Protein AF-A0A8T4IAK6-F1 (afdb_monomer_lite)

pLDDT: mean 92.37, std 6.86, range [56.12, 97.56]

Sequence (64 aa):
PSRMTIRYRTHLDVVLRWCRQHGYRATAGAGGFTLQRGDEPALVAQPDNTLVWDGQRISVEEQP

Foldseek 3Di:
DFKDAAAPPDDPVVVQVVLVVLQWGWDDDDFFIWIDHDPDDIDTEGHGWMWGHPP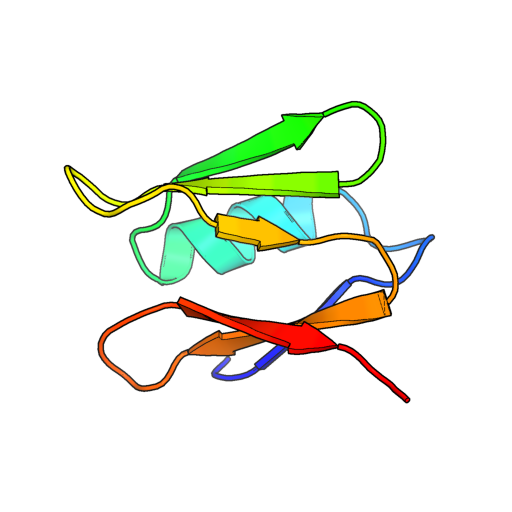NDTDIHHDD

Secondary structure (DSSP, 8-state):
--EEE--TT--HHHHHHHHHHTT-EEEEETTEEEEE-TTSPPEEE-TT-EEEE-SS-EEEEPP-

Radius of gyration: 10.52 Å; chains: 1; bounding box: 24×22×22 Å

Structure (mmCIF, N/CA/C/O backbone):
data_AF-A0A8T4IAK6-F1
#
_entry.id   AF-A0A8T4IAK6-F1
#
loop_
_atom_site.group_PDB
_atom_site.id
_atom_site.type_symbol
_atom_site.label_atom_id
_atom_site.label_alt_id
_atom_site.label_comp_id
_atom_site.label_asym_id
_atom_site.label_entity_id
_atom_site.label_seq_id
_atom_site.pdbx_PDB_ins_code
_atom_site.Cartn_x
_atom_site.Cartn_y
_atom_site.Cartn_z
_atom_site.occupancy
_atom_site.B_iso_or_equiv
_atom_site.auth_seq_id
_atom_site.auth_comp_id
_atom_site.auth_asym_id
_atom_site.auth_atom_id
_atom_site.pdbx_PDB_model_num
ATOM 1 N N . PRO A 1 1 ? -6.112 -7.790 5.877 1.00 82.69 1 PRO A N 1
ATOM 2 C CA . PRO A 1 1 ? -4.964 -7.586 6.800 1.00 82.69 1 PRO A CA 1
ATOM 3 C C . PRO A 1 1 ? -4.819 -6.100 7.141 1.00 82.69 1 PRO A C 1
ATOM 5 O O . PRO A 1 1 ? -4.943 -5.292 6.235 1.00 82.69 1 PRO A O 1
ATOM 8 N N . SER A 1 2 ? -4.587 -5.734 8.405 1.00 93.88 2 SER A N 1
ATOM 9 C CA . SER A 1 2 ? -4.482 -4.320 8.811 1.00 93.88 2 SER A CA 1
ATOM 10 C C . SER A 1 2 ? -3.100 -3.707 8.583 1.00 93.88 2 SER A C 1
ATOM 12 O O . SER A 1 2 ? -2.967 -2.494 8.621 1.00 93.88 2 SER A O 1
ATOM 1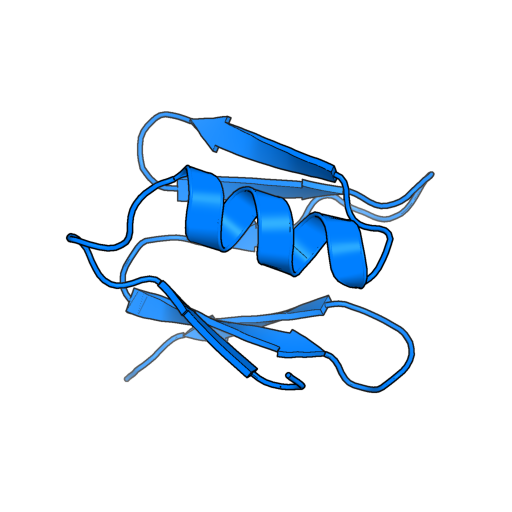4 N N . ARG A 1 3 ? -2.054 -4.510 8.355 1.00 96.69 3 ARG A N 1
ATOM 15 C CA . ARG A 1 3 ? -0.679 -4.025 8.155 1.00 96.69 3 ARG A CA 1
ATOM 16 C C . ARG A 1 3 ? 0.004 -4.798 7.026 1.00 96.69 3 ARG A C 1
ATOM 18 O O . ARG A 1 3 ? -0.270 -5.988 6.851 1.00 96.69 3 ARG A O 1
ATOM 25 N N . MET A 1 4 ? 0.878 -4.136 6.272 1.00 95.56 4 MET A N 1
ATOM 26 C CA . MET A 1 4 ? 1.730 -4.746 5.246 1.00 95.56 4 MET A CA 1
ATOM 27 C C . MET A 1 4 ? 3.053 -3.993 5.134 1.00 95.56 4 MET A C 1
ATOM 29 O O . MET A 1 4 ? 3.064 -2.815 4.800 1.00 95.56 4 MET A O 1
ATOM 33 N N . THR A 1 5 ? 4.169 -4.689 5.328 1.00 95.19 5 THR A N 1
ATOM 34 C CA . THR A 1 5 ? 5.499 -4.115 5.098 1.00 95.19 5 THR A CA 1
ATOM 35 C C . THR A 1 5 ? 5.970 -4.396 3.677 1.00 95.19 5 THR A C 1
ATOM 37 O O . THR A 1 5 ? 5.960 -5.542 3.225 1.00 95.19 5 THR A O 1
ATOM 40 N N . ILE A 1 6 ? 6.396 -3.351 2.973 1.00 92.94 6 ILE A N 1
ATOM 41 C CA . ILE A 1 6 ? 6.903 -3.427 1.605 1.00 92.94 6 ILE A CA 1
ATOM 42 C C . ILE A 1 6 ? 8.384 -3.786 1.679 1.00 92.94 6 ILE A C 1
ATOM 44 O O . ILE A 1 6 ? 9.222 -2.928 1.865 1.00 92.94 6 ILE A O 1
ATOM 48 N N . ARG A 1 7 ? 8.761 -5.050 1.528 1.00 90.56 7 ARG A N 1
ATOM 49 C CA . ARG A 1 7 ? 10.180 -5.431 1.366 1.00 90.56 7 ARG A CA 1
ATOM 50 C C . ARG A 1 7 ? 10.661 -5.204 -0.063 1.00 90.56 7 ARG A C 1
ATOM 52 O O . ARG A 1 7 ? 9.860 -5.332 -0.984 1.00 90.56 7 ARG A O 1
ATOM 59 N N . TYR A 1 8 ? 11.968 -5.029 -0.261 1.00 84.31 8 TYR A N 1
ATOM 60 C CA . TYR A 1 8 ? 12.602 -4.945 -1.591 1.00 84.31 8 TYR A CA 1
ATOM 61 C C . TYR A 1 8 ? 12.203 -6.073 -2.560 1.00 84.31 8 TYR A C 1
ATOM 63 O O . TYR A 1 8 ? 12.099 -5.859 -3.762 1.00 84.31 8 TYR A O 1
ATOM 71 N N . ARG A 1 9 ? 11.968 -7.286 -2.041 1.00 87.25 9 ARG A N 1
ATOM 72 C CA . ARG A 1 9 ? 11.546 -8.460 -2.831 1.00 87.25 9 ARG A CA 1
ATOM 73 C C . ARG A 1 9 ? 10.028 -8.645 -2.908 1.00 87.25 9 ARG A C 1
ATOM 75 O O . ARG A 1 9 ? 9.562 -9.658 -3.424 1.00 87.25 9 ARG A O 1
ATOM 82 N N . THR A 1 10 ? 9.249 -7.716 -2.363 1.00 87.00 10 THR A N 1
ATOM 83 C CA . THR A 1 10 ? 7.787 -7.793 -2.418 1.00 87.00 10 THR A CA 1
ATOM 84 C C . THR A 1 10 ? 7.348 -7.605 -3.855 1.00 87.00 10 THR A C 1
ATOM 86 O O . THR A 1 10 ? 7.631 -6.581 -4.471 1.00 87.00 10 THR A O 1
ATOM 89 N N . HIS A 1 11 ? 6.637 -8.594 -4.390 1.00 89.88 11 HIS A N 1
ATOM 90 C CA . HIS A 1 11 ? 6.053 -8.475 -5.717 1.00 89.88 11 HIS A CA 1
ATOM 91 C C . HIS A 1 11 ? 5.089 -7.288 -5.766 1.00 89.88 11 HIS A C 1
ATOM 93 O O . HIS A 1 11 ? 4.242 -7.142 -4.881 1.00 89.88 11 HIS A O 1
ATOM 99 N N . LEU A 1 12 ? 5.170 -6.493 -6.836 1.00 90.00 12 LEU A N 1
ATOM 100 C CA . LEU A 1 12 ? 4.316 -5.316 -7.031 1.00 90.00 12 LEU A CA 1
ATOM 101 C C . LEU A 1 12 ? 2.829 -5.667 -6.856 1.00 90.00 12 LEU A C 1
ATOM 103 O O . LEU A 1 12 ? 2.110 -4.979 -6.136 1.00 90.00 12 LEU A O 1
ATOM 107 N N . ASP A 1 13 ? 2.391 -6.803 -7.404 1.00 93.06 13 ASP A N 1
ATOM 108 C CA . ASP A 1 13 ? 1.003 -7.275 -7.319 1.00 93.06 13 ASP A CA 1
ATOM 109 C C . ASP A 1 13 ? 0.505 -7.539 -5.895 1.00 93.06 13 ASP A C 1
ATOM 111 O O . ASP A 1 13 ? -0.704 -7.533 -5.654 1.00 93.06 13 ASP A O 1
ATOM 115 N N . VAL A 1 14 ? 1.401 -7.816 -4.944 1.00 94.38 14 VAL A N 1
ATOM 116 C CA . VAL A 1 14 ? 1.028 -7.973 -3.531 1.00 94.38 14 VAL A CA 1
ATOM 117 C C . VAL A 1 14 ? 0.609 -6.621 -2.972 1.00 94.38 14 VAL A C 1
ATOM 119 O O . VAL A 1 14 ? -0.473 -6.509 -2.397 1.00 94.38 14 VAL A O 1
ATOM 122 N N . VAL A 1 15 ? 1.411 -5.584 -3.225 1.00 94.62 15 VAL A N 1
ATOM 123 C CA . VAL A 1 15 ? 1.124 -4.220 -2.773 1.00 94.62 15 VAL A CA 1
ATOM 124 C C . VAL A 1 15 ? -0.133 -3.688 -3.451 1.00 94.62 15 VAL A C 1
ATOM 126 O O . VAL A 1 15 ? -1.042 -3.208 -2.775 1.00 94.62 15 VAL A O 1
ATOM 129 N N . LEU A 1 16 ? -0.241 -3.856 -4.771 1.00 95.38 16 LEU A N 1
ATOM 130 C CA . LEU A 1 16 ? -1.404 -3.421 -5.546 1.00 95.38 16 LEU A CA 1
ATOM 131 C C . LEU A 1 16 ? -2.705 -4.070 -5.054 1.00 95.38 16 LEU A C 1
ATOM 133 O O . LEU A 1 16 ? -3.704 -3.376 -4.852 1.00 95.38 16 LEU A O 1
ATOM 137 N N . ARG A 1 17 ? -2.703 -5.393 -4.826 1.00 96.38 17 ARG A N 1
ATOM 138 C CA . ARG A 1 17 ? -3.879 -6.105 -4.298 1.00 96.38 17 ARG A CA 1
ATOM 139 C C . ARG A 1 17 ? -4.222 -5.667 -2.886 1.00 96.38 17 ARG A C 1
ATOM 141 O O . ARG A 1 17 ? -5.399 -5.450 -2.605 1.00 96.38 17 ARG A O 1
ATOM 148 N N . TRP A 1 18 ? -3.218 -5.511 -2.027 1.00 96.69 18 TRP A N 1
ATOM 149 C CA . TRP A 1 18 ? -3.444 -5.073 -0.657 1.00 96.69 18 TRP A CA 1
ATOM 150 C C . TRP A 1 18 ? -4.084 -3.682 -0.617 1.00 96.69 18 TRP A C 1
ATOM 152 O O . TRP A 1 18 ? -5.069 -3.484 0.080 1.00 96.69 18 TRP A O 1
ATOM 162 N N . CYS A 1 19 ? -3.613 -2.736 -1.429 1.00 96.31 19 CYS A N 1
ATOM 163 C CA . CYS A 1 19 ? -4.202 -1.395 -1.489 1.00 96.31 19 CYS A CA 1
ATOM 164 C C . CYS A 1 19 ? -5.635 -1.426 -2.036 1.00 96.31 19 CYS A C 1
ATOM 166 O O . CYS A 1 19 ? -6.539 -0.819 -1.457 1.00 96.31 19 CYS A O 1
ATOM 168 N N . ARG A 1 20 ? -5.867 -2.203 -3.105 1.00 96.56 20 ARG A N 1
ATOM 169 C CA . ARG A 1 20 ? -7.195 -2.349 -3.717 1.00 96.56 20 ARG A CA 1
ATOM 170 C C . ARG A 1 20 ? -8.224 -2.914 -2.738 1.00 96.56 20 ARG A C 1
ATOM 172 O O . ARG A 1 20 ? -9.364 -2.461 -2.758 1.00 96.56 20 ARG A O 1
ATOM 179 N N . GLN A 1 21 ? -7.841 -3.850 -1.867 1.00 96.38 21 GLN A N 1
ATOM 180 C CA . GLN A 1 21 ? -8.763 -4.431 -0.879 1.00 96.38 21 GLN A CA 1
ATOM 181 C C . GLN A 1 21 ? -9.274 -3.397 0.148 1.00 96.38 21 GLN A C 1
ATOM 183 O O . GLN A 1 21 ? -10.311 -3.615 0.766 1.00 96.38 21 GLN A O 1
ATOM 188 N N . HIS A 1 22 ? -8.563 -2.276 0.317 1.00 96.06 22 HIS A N 1
ATOM 189 C CA . HIS A 1 22 ? -8.913 -1.173 1.220 1.00 96.06 22 HIS A CA 1
ATOM 190 C C . HIS A 1 22 ? -9.476 0.051 0.476 1.00 96.06 22 HIS A C 1
ATOM 192 O O . HIS A 1 22 ? -9.609 1.130 1.052 1.00 96.06 22 HIS A O 1
ATOM 198 N N . GLY A 1 23 ? -9.800 -0.096 -0.813 1.00 95.69 23 GLY A N 1
ATOM 199 C CA . GLY A 1 23 ? -10.367 0.978 -1.631 1.00 95.69 23 GLY A CA 1
ATOM 200 C C . GLY A 1 23 ? -9.346 1.989 -2.158 1.00 95.69 23 GLY A C 1
ATOM 201 O O . GLY A 1 23 ? -9.747 3.031 -2.669 1.00 95.69 23 GLY A O 1
ATOM 202 N N . TYR A 1 24 ? -8.046 1.697 -2.068 1.00 97.06 24 TYR A N 1
ATOM 203 C CA . TYR A 1 24 ? -6.997 2.541 -2.637 1.00 97.06 24 TYR A CA 1
ATOM 204 C C . TYR A 1 24 ? -6.554 2.025 -4.004 1.00 97.06 24 TYR A C 1
ATOM 206 O O . TYR A 1 24 ? -6.392 0.823 -4.233 1.00 97.06 24 TYR A O 1
ATOM 214 N N . ARG A 1 25 ? -6.287 2.956 -4.916 1.00 96.19 25 ARG A N 1
ATOM 215 C CA . ARG A 1 25 ? -5.529 2.700 -6.136 1.00 96.19 25 ARG A CA 1
ATOM 216 C C . ARG A 1 25 ? -4.050 2.889 -5.825 1.00 96.19 25 ARG A C 1
ATOM 218 O O . ARG A 1 25 ? -3.668 3.912 -5.274 1.00 96.19 25 ARG A O 1
ATOM 225 N N . ALA A 1 26 ? -3.232 1.917 -6.207 1.00 95.81 26 ALA A N 1
ATOM 226 C CA . ALA A 1 26 ? -1.784 2.002 -6.096 1.00 95.81 26 ALA A CA 1
ATOM 227 C C . ALA A 1 26 ? -1.140 1.980 -7.488 1.00 95.81 26 ALA A C 1
ATOM 229 O O . ALA A 1 26 ? -1.606 1.264 -8.378 1.00 95.81 26 ALA A O 1
ATOM 230 N N . THR A 1 27 ? -0.073 2.749 -7.675 1.00 94.81 27 THR A N 1
ATOM 231 C CA . THR A 1 27 ? 0.760 2.751 -8.886 1.00 94.81 27 THR A CA 1
ATOM 232 C C . THR A 1 27 ? 2.227 2.666 -8.493 1.00 94.81 27 THR A C 1
ATOM 234 O O . THR A 1 27 ? 2.676 3.430 -7.642 1.00 94.81 27 THR A O 1
ATOM 237 N N . ALA A 1 28 ? 2.967 1.741 -9.104 1.00 92.62 28 ALA A N 1
ATOM 238 C CA . ALA A 1 28 ? 4.407 1.620 -8.903 1.00 92.62 28 ALA A CA 1
ATOM 239 C C . ALA A 1 28 ? 5.154 2.659 -9.757 1.00 92.62 28 ALA A C 1
ATOM 241 O O . ALA A 1 28 ? 4.824 2.849 -10.928 1.00 92.62 28 ALA A O 1
ATOM 242 N N . GLY A 1 29 ? 6.155 3.312 -9.171 1.00 86.75 29 GLY A N 1
ATOM 243 C CA . GLY A 1 29 ? 7.037 4.275 -9.830 1.00 86.75 29 GLY A CA 1
ATOM 244 C C . GLY A 1 29 ? 8.506 4.027 -9.485 1.00 86.75 29 GLY A C 1
ATOM 245 O O . GLY A 1 29 ? 8.845 3.044 -8.822 1.00 86.75 29 GLY A O 1
ATOM 246 N N . ALA A 1 30 ? 9.393 4.922 -9.928 1.00 78.12 30 ALA A N 1
ATOM 247 C CA . ALA A 1 30 ? 10.821 4.840 -9.632 1.00 78.12 30 ALA A CA 1
ATOM 248 C C . ALA A 1 30 ? 11.069 5.052 -8.125 1.00 78.12 30 ALA A C 1
ATOM 250 O O . ALA A 1 30 ? 11.168 6.182 -7.660 1.00 78.12 30 ALA A O 1
ATOM 251 N N . GLY A 1 31 ? 11.127 3.959 -7.361 1.00 80.31 31 GLY A N 1
ATOM 252 C CA . GLY A 1 31 ? 11.472 3.970 -5.935 1.00 80.31 31 GLY A CA 1
ATOM 253 C C . GLY A 1 31 ? 10.318 3.731 -4.960 1.00 80.31 31 GLY A C 1
ATOM 254 O O . GLY A 1 31 ? 10.544 3.780 -3.755 1.00 80.31 31 GLY A O 1
ATOM 255 N N . GLY A 1 32 ? 9.100 3.440 -5.426 1.00 91.69 32 GLY A N 1
ATOM 256 C CA . GLY A 1 32 ? 8.000 3.156 -4.505 1.00 91.69 32 GLY A CA 1
ATOM 257 C C . GLY A 1 32 ? 6.622 3.081 -5.145 1.00 91.69 32 GLY A C 1
ATOM 258 O O . GLY A 1 32 ? 6.468 2.844 -6.344 1.00 91.69 32 GLY A O 1
ATOM 259 N N . PHE A 1 33 ? 5.615 3.286 -4.307 1.00 95.00 33 PHE A N 1
ATOM 260 C CA . PHE A 1 33 ? 4.205 3.224 -4.639 1.00 95.00 33 PHE A CA 1
ATOM 261 C C . PHE A 1 33 ? 3.535 4.545 -4.304 1.00 95.00 33 PHE A C 1
ATOM 263 O O . PHE A 1 33 ? 3.652 5.045 -3.188 1.00 95.00 33 PHE A O 1
ATOM 270 N N . THR A 1 34 ? 2.782 5.071 -5.259 1.00 96.12 34 THR A N 1
ATOM 271 C CA . THR A 1 34 ? 1.829 6.151 -5.019 1.00 96.12 34 THR A CA 1
ATOM 272 C C . THR A 1 34 ? 0.461 5.533 -4.760 1.00 96.12 34 THR A C 1
ATOM 274 O O . THR A 1 34 ? -0.004 4.710 -5.549 1.00 96.12 34 THR A O 1
ATOM 277 N N . LEU A 1 35 ? -0.165 5.903 -3.648 1.00 95.81 35 LEU A N 1
ATOM 278 C CA . LEU A 1 35 ? -1.448 5.399 -3.167 1.00 95.81 35 LEU A CA 1
ATOM 279 C C . LEU A 1 35 ? -2.460 6.544 -3.202 1.00 95.81 35 LEU A C 1
ATOM 281 O O . LEU A 1 35 ? -2.178 7.624 -2.690 1.00 95.81 35 LEU A O 1
ATOM 285 N N . GLN A 1 36 ? -3.643 6.315 -3.762 1.00 96.50 36 GLN A N 1
ATOM 286 C CA . GLN A 1 36 ? -4.677 7.341 -3.880 1.00 96.50 36 GLN A CA 1
ATOM 287 C C . GLN A 1 36 ? -6.069 6.752 -3.651 1.00 96.50 36 GLN A C 1
ATOM 289 O O . GLN A 1 36 ? -6.370 5.650 -4.120 1.00 96.50 36 GLN A O 1
ATOM 294 N N . ARG A 1 37 ? -6.938 7.509 -2.975 1.00 96.12 37 ARG A N 1
ATOM 295 C CA . ARG A 1 37 ? -8.358 7.186 -2.816 1.00 96.12 37 ARG A CA 1
ATOM 296 C C . ARG A 1 37 ? -9.214 8.429 -3.040 1.00 96.12 37 ARG A C 1
ATOM 298 O O . ARG A 1 37 ? -9.203 9.336 -2.219 1.00 96.12 37 ARG A O 1
ATOM 305 N N . GLY A 1 38 ? -9.975 8.442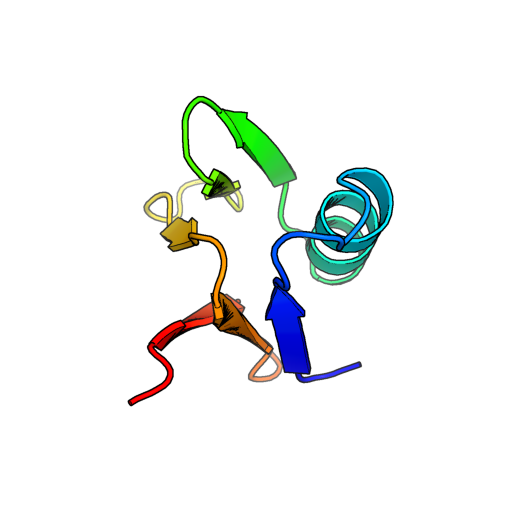 -4.134 1.00 92.06 38 GLY A N 1
ATOM 306 C CA . GLY A 1 38 ? -10.800 9.596 -4.503 1.00 92.06 38 GLY A CA 1
ATOM 307 C C . GLY A 1 38 ? -9.970 10.882 -4.548 1.00 92.06 38 GLY A C 1
ATOM 308 O O . GLY A 1 38 ? -8.915 10.910 -5.187 1.00 92.06 38 GLY A O 1
ATOM 309 N N . ASP A 1 39 ? -10.436 11.888 -3.811 1.00 91.94 39 ASP A N 1
ATOM 310 C CA . ASP A 1 39 ? -9.824 13.218 -3.712 1.00 91.94 39 ASP A CA 1
ATOM 311 C C . ASP A 1 39 ? -8.850 13.362 -2.526 1.00 91.94 39 ASP A C 1
ATOM 313 O O . ASP A 1 39 ? -8.400 14.466 -2.217 1.00 91.94 39 ASP A O 1
ATOM 317 N N . GLU A 1 40 ? -8.514 12.266 -1.834 1.00 91.56 40 GLU A N 1
ATOM 318 C CA . GLU A 1 40 ? -7.494 12.308 -0.784 1.00 91.56 40 GLU A CA 1
ATOM 319 C C . GLU A 1 40 ? -6.110 12.638 -1.358 1.00 91.56 40 GLU A C 1
ATOM 321 O O . GLU A 1 40 ? -5.773 12.196 -2.465 1.00 91.56 40 GLU A O 1
ATOM 326 N N . PRO A 1 41 ? -5.263 13.344 -0.583 1.00 92.38 41 PRO A N 1
ATOM 327 C CA . PRO A 1 41 ? -3.861 13.513 -0.927 1.00 92.38 41 PRO A CA 1
ATOM 328 C C . PRO A 1 41 ? -3.186 12.168 -1.204 1.00 92.38 41 PRO A C 1
ATOM 330 O O . PRO A 1 41 ? -3.374 11.195 -0.471 1.00 92.38 41 PRO A O 1
ATOM 333 N N . ALA A 1 42 ? -2.375 12.124 -2.260 1.00 93.69 42 ALA A N 1
ATOM 334 C CA . ALA A 1 42 ? -1.625 10.926 -2.591 1.00 93.69 42 ALA A CA 1
ATOM 335 C C . ALA A 1 42 ? -0.589 10.621 -1.499 1.00 93.69 42 ALA A C 1
ATOM 337 O O . ALA A 1 42 ? 0.143 11.508 -1.057 1.00 93.69 42 ALA A O 1
ATOM 338 N N . LEU A 1 43 ? -0.499 9.355 -1.099 1.00 94.56 43 LEU A N 1
ATOM 339 C CA . LEU A 1 43 ? 0.537 8.871 -0.190 1.00 94.56 43 LEU A CA 1
ATOM 340 C C . LEU A 1 43 ? 1.648 8.218 -1.002 1.00 94.56 43 LEU A C 1
ATOM 342 O O . LEU A 1 43 ? 1.385 7.557 -2.009 1.00 94.56 43 LEU A O 1
ATOM 346 N N . VAL A 1 44 ? 2.885 8.369 -0.546 1.00 94.69 44 VAL A N 1
ATOM 347 C CA . VAL A 1 44 ? 4.046 7.717 -1.151 1.00 94.69 44 VAL A CA 1
ATOM 348 C C . VAL A 1 44 ? 4.607 6.723 -0.149 1.00 94.69 44 VAL A C 1
ATOM 350 O O . VAL A 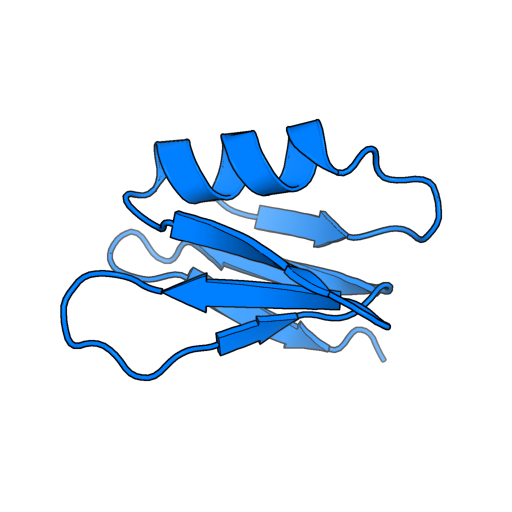1 44 ? 4.855 7.079 0.998 1.00 94.69 44 VAL A O 1
ATOM 353 N N . ALA A 1 45 ? 4.791 5.482 -0.586 1.00 94.88 45 ALA A N 1
ATOM 354 C CA . ALA A 1 45 ? 5.392 4.427 0.212 1.00 94.88 45 ALA A CA 1
ATOM 355 C C . ALA A 1 45 ? 6.577 3.816 -0.530 1.00 94.88 45 ALA A C 1
ATOM 357 O O . ALA A 1 45 ? 6.465 3.413 -1.688 1.00 94.88 45 ALA A O 1
ATOM 358 N N . GLN A 1 46 ? 7.711 3.738 0.142 1.00 93.81 46 GLN A N 1
ATOM 359 C CA . GLN A 1 46 ? 8.952 3.179 -0.372 1.00 93.81 46 GLN A CA 1
ATOM 360 C C . GLN A 1 46 ? 9.138 1.732 0.103 1.00 93.81 46 GLN A C 1
ATOM 362 O O . GLN A 1 46 ? 8.427 1.268 1.006 1.00 93.81 46 GLN A O 1
ATOM 367 N N . PRO A 1 47 ? 10.094 0.991 -0.484 1.00 91.56 47 PRO A N 1
ATOM 368 C CA . PRO A 1 47 ? 10.649 -0.177 0.177 1.00 91.56 47 PRO A CA 1
ATOM 369 C C . PRO A 1 47 ? 11.005 0.128 1.642 1.00 91.56 47 PRO A C 1
ATOM 371 O O . PRO A 1 47 ? 11.422 1.225 1.990 1.00 91.56 47 PRO A O 1
ATOM 374 N N . ASP A 1 48 ? 10.771 -0.862 2.486 1.00 92.50 48 ASP A N 1
ATOM 375 C CA . ASP A 1 48 ? 10.865 -0.893 3.943 1.00 92.50 48 ASP A CA 1
ATOM 376 C C . ASP A 1 48 ? 9.843 -0.058 4.724 1.00 92.50 48 ASP A C 1
ATOM 378 O O . ASP A 1 48 ? 9.760 -0.184 5.945 1.00 92.50 48 ASP A O 1
ATOM 382 N N . ASN A 1 49 ? 8.946 0.669 4.054 1.00 94.94 49 ASN A N 1
ATOM 383 C CA . ASN A 1 49 ? 7.774 1.231 4.723 1.00 94.94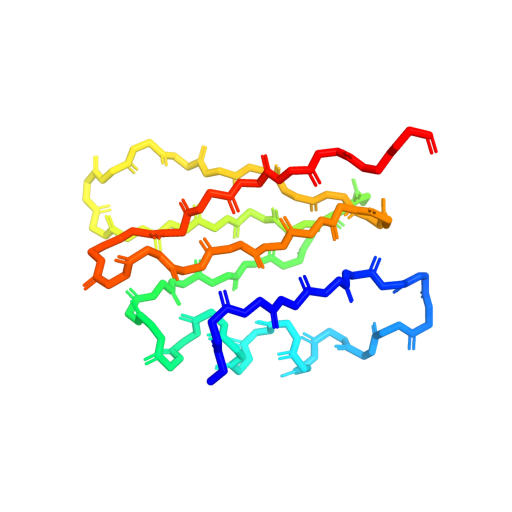 49 ASN A CA 1
ATOM 384 C C . ASN A 1 49 ? 6.718 0.164 5.047 1.00 94.94 49 ASN A C 1
ATOM 386 O O . ASN A 1 49 ? 6.571 -0.856 4.364 1.00 94.94 49 ASN A O 1
ATOM 390 N N . THR A 1 50 ? 5.924 0.434 6.081 1.00 96.19 50 THR A N 1
ATOM 391 C CA . THR A 1 50 ? 4.746 -0.354 6.443 1.00 96.19 50 THR A CA 1
ATOM 392 C C . THR A 1 50 ? 3.476 0.426 6.140 1.00 96.19 50 THR A C 1
ATOM 394 O O . THR A 1 50 ? 3.253 1.501 6.685 1.00 96.19 50 THR A O 1
ATOM 397 N N . LEU A 1 51 ? 2.621 -0.135 5.286 1.00 96.38 51 LEU A N 1
ATOM 398 C CA . LEU A 1 51 ? 1.258 0.341 5.092 1.00 96.38 51 LEU A CA 1
ATOM 399 C C . LEU A 1 51 ? 0.385 -0.145 6.244 1.00 96.38 51 LEU A C 1
ATOM 401 O O . LEU A 1 51 ? 0.405 -1.333 6.584 1.00 96.38 51 LEU A O 1
ATOM 405 N N . VAL A 1 52 ? -0.404 0.757 6.814 1.00 97.56 52 VAL A N 1
ATOM 406 C CA . VAL A 1 52 ? -1.295 0.471 7.940 1.00 97.56 52 VAL A CA 1
ATOM 407 C C . VAL A 1 52 ? -2.703 0.920 7.597 1.00 97.56 52 VAL A C 1
ATOM 409 O O . VAL A 1 52 ? -2.911 2.041 7.161 1.00 97.56 52 VAL A O 1
ATOM 412 N N . TRP A 1 53 ? -3.668 0.030 7.777 1.00 96.94 53 TRP A N 1
ATOM 413 C CA . TRP A 1 53 ? -5.093 0.281 7.628 1.00 96.94 53 TRP A CA 1
ATOM 414 C C . TRP A 1 53 ? -5.729 0.417 9.012 1.00 96.94 53 TRP A C 1
ATOM 416 O O . TRP A 1 53 ? -5.758 -0.553 9.775 1.00 96.94 53 TRP A O 1
ATOM 426 N N . ASP A 1 54 ? -6.260 1.602 9.317 1.00 95.19 54 ASP A N 1
ATOM 427 C CA . ASP A 1 54 ? -6.894 1.920 10.608 1.00 95.19 54 ASP A CA 1
ATOM 428 C C . ASP A 1 54 ? -8.406 1.607 10.654 1.00 95.19 54 ASP A C 1
ATOM 430 O O . ASP A 1 54 ? -9.061 1.839 11.666 1.00 95.19 54 ASP A O 1
ATOM 434 N N . GLY A 1 55 ? -8.972 1.056 9.573 1.00 94.38 55 GLY A N 1
ATOM 435 C CA . GLY A 1 55 ? -10.421 0.877 9.411 1.00 94.38 55 GLY A CA 1
ATOM 436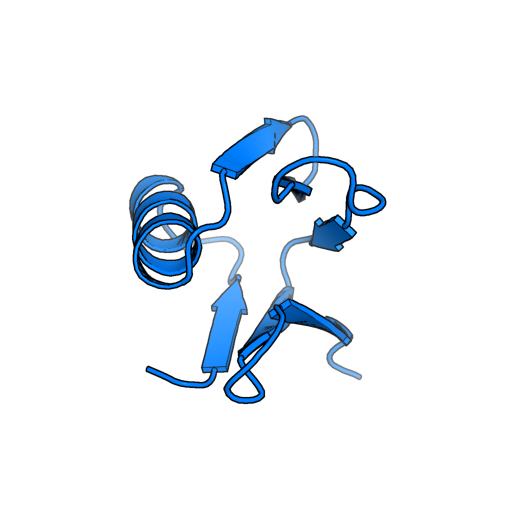 C C . GLY A 1 55 ? -11.075 1.952 8.544 1.00 94.38 55 GLY A C 1
ATOM 437 O O . GLY A 1 55 ? -12.180 1.735 8.048 1.00 94.38 55 GLY A O 1
ATOM 438 N N . GLN A 1 56 ? -10.382 3.066 8.305 1.00 94.44 56 GLN A N 1
ATOM 439 C CA . GLN A 1 56 ? -10.864 4.179 7.504 1.00 94.44 56 GLN A CA 1
ATOM 440 C C . GLN A 1 56 ? -9.883 4.611 6.417 1.00 94.44 56 GLN A C 1
ATOM 442 O O . GLN A 1 56 ? -10.355 4.967 5.346 1.00 94.44 56 GLN A O 1
ATOM 447 N N . ARG A 1 57 ? -8.567 4.607 6.629 1.00 95.94 57 ARG A N 1
ATOM 448 C CA . ARG A 1 57 ? -7.543 5.087 5.682 1.00 95.94 57 ARG A CA 1
ATOM 449 C C . ARG A 1 57 ? -6.253 4.275 5.778 1.00 95.94 57 ARG A C 1
ATOM 451 O O . ARG A 1 57 ? -6.000 3.597 6.773 1.00 95.94 57 ARG A O 1
ATOM 458 N N . ILE A 1 58 ? -5.447 4.346 4.719 1.00 96.75 58 ILE A N 1
ATOM 459 C CA . ILE A 1 58 ? -4.071 3.843 4.744 1.00 96.75 58 ILE A CA 1
ATOM 460 C C . ILE A 1 58 ? -3.158 4.951 5.283 1.00 96.75 58 ILE A C 1
ATOM 462 O O . ILE A 1 58 ? -3.266 6.096 4.856 1.00 96.75 58 ILE A O 1
ATOM 466 N N . SER A 1 59 ? -2.239 4.613 6.181 1.00 96.06 59 SER A N 1
ATOM 467 C CA . SER A 1 59 ? -1.080 5.432 6.546 1.00 96.06 59 SER A CA 1
ATOM 468 C C . SER A 1 59 ? 0.221 4.696 6.218 1.00 96.06 59 SER A C 1
ATOM 470 O O . SER A 1 59 ? 0.232 3.477 6.022 1.00 96.06 59 SER A O 1
ATOM 472 N N . VAL A 1 60 ? 1.314 5.453 6.117 1.00 95.88 60 VAL A N 1
ATOM 473 C CA . VAL A 1 60 ? 2.658 4.933 5.852 1.00 95.88 60 VAL A CA 1
ATOM 474 C C . VAL A 1 60 ? 3.501 5.159 7.100 1.00 95.88 60 VAL A C 1
ATOM 476 O O . VAL A 1 60 ? 3.656 6.293 7.543 1.00 95.88 60 VAL A O 1
ATOM 479 N N . GLU A 1 61 ? 4.016 4.078 7.674 1.00 95.69 61 GLU A N 1
ATOM 480 C CA . GLU A 1 61 ? 4.983 4.110 8.770 1.00 95.69 61 GLU A CA 1
ATOM 481 C C . GLU A 1 61 ? 6.376 3.779 8.222 1.00 95.69 61 GLU A C 1
ATOM 483 O O . GLU A 1 61 ? 6.563 2.770 7.531 1.00 95.69 61 GLU A O 1
ATOM 488 N N . GLU A 1 62 ? 7.362 4.612 8.542 1.00 86.62 62 GLU A N 1
ATOM 489 C CA . GLU A 1 62 ? 8.771 4.325 8.274 1.00 86.62 62 GLU A CA 1
ATOM 490 C C . GLU A 1 62 ? 9.276 3.306 9.303 1.00 86.62 62 GLU A C 1
ATOM 492 O O . GLU A 1 62 ? 8.972 3.413 10.494 1.00 86.62 62 GLU A O 1
ATOM 497 N N . GLN A 1 63 ? 10.009 2.281 8.856 1.00 68.38 63 GLN A N 1
ATOM 498 C CA . GLN A 1 63 ? 10.753 1.451 9.801 1.00 68.38 63 GLN A CA 1
ATOM 499 C C . GLN A 1 63 ? 12.020 2.202 10.242 1.00 68.38 63 GLN A C 1
ATOM 501 O O . GLN A 1 63 ? 12.638 2.846 9.393 1.00 68.38 63 GLN A O 1
ATOM 506 N N . PRO A 1 64 ? 12.375 2.147 11.539 1.00 56.12 64 PRO A N 1
ATOM 507 C CA . PRO A 1 64 ? 13.613 2.731 12.051 1.00 56.12 64 PRO A CA 1
ATOM 508 C C . PRO A 1 64 ? 14.863 2.053 11.481 1.00 56.12 64 PRO A C 1
ATOM 510 O O . PRO A 1 64 ? 14.774 0.862 11.093 1.00 56.12 64 PRO A O 1
#